Protein AF-A0AAW5L2G2-F1 (afdb_monomer)

pLDDT: mean 74.83, std 15.06, range [37.19, 94.25]

Structure (mmCIF, N/CA/C/O backbone):
data_AF-A0AAW5L2G2-F1
#
_entry.id   AF-A0AAW5L2G2-F1
#
loop_
_atom_site.group_PDB
_atom_site.id
_atom_site.type_symbol
_atom_site.label_atom_id
_atom_site.label_alt_id
_atom_site.label_comp_id
_atom_site.label_asym_id
_atom_site.label_entity_id
_atom_site.label_seq_id
_atom_site.pdbx_PDB_ins_code
_atom_site.Cartn_x
_atom_site.Cartn_y
_atom_site.Cartn_z
_atom_site.occupancy
_atom_site.B_iso_or_equiv
_atom_site.auth_seq_id
_atom_site.auth_comp_id
_atom_site.auth_asym_id
_atom_site.auth_atom_id
_atom_site.pdbx_PDB_model_num
ATOM 1 N N . LEU A 1 1 ? -15.203 20.608 30.061 1.00 44.69 1 LEU A N 1
ATOM 2 C CA . LEU A 1 1 ? -14.853 19.365 29.349 1.00 44.69 1 LEU A CA 1
ATOM 3 C C . LEU A 1 1 ? -14.709 18.331 30.436 1.00 44.69 1 LEU A C 1
ATOM 5 O O . LEU A 1 1 ? -13.730 18.39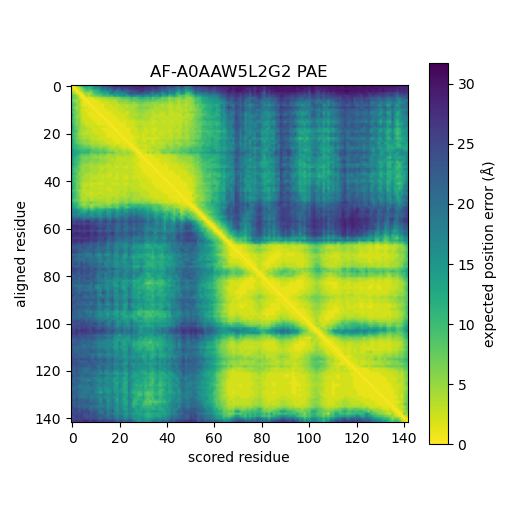4 31.170 1.00 44.69 1 LEU A O 1
ATOM 9 N N . ASP A 1 2 ? -15.761 17.539 30.635 1.00 46.84 2 ASP A N 1
ATOM 10 C CA . ASP A 1 2 ? -15.765 16.461 31.620 1.00 46.84 2 ASP A CA 1
ATOM 11 C C . ASP A 1 2 ? -14.544 15.571 31.388 1.00 46.84 2 ASP A C 1
ATOM 13 O O . ASP A 1 2 ? -14.207 15.256 30.243 1.00 46.84 2 ASP A O 1
ATOM 17 N N . MET A 1 3 ? -13.842 15.242 32.473 1.00 54.34 3 MET A N 1
ATOM 18 C CA . MET A 1 3 ? -12.769 14.257 32.450 1.00 54.34 3 MET A CA 1
ATOM 19 C C . MET A 1 3 ? -13.403 12.914 32.110 1.00 54.34 3 MET A C 1
ATOM 21 O O . MET A 1 3 ? -13.872 12.213 32.999 1.00 54.34 3 MET A O 1
ATOM 25 N N . VAL A 1 4 ? -13.446 12.564 30.828 1.00 63.12 4 VAL A N 1
ATOM 26 C CA . VAL A 1 4 ? -13.596 11.161 30.449 1.00 63.12 4 VAL A CA 1
ATOM 27 C C . VAL A 1 4 ? -12.414 10.440 31.090 1.00 63.12 4 VAL A C 1
ATOM 29 O O . VAL A 1 4 ? -11.259 10.807 30.840 1.00 63.12 4 VAL A O 1
ATOM 32 N N . GLU A 1 5 ? -12.688 9.493 31.985 1.00 76.12 5 GLU A N 1
ATOM 33 C CA . GLU A 1 5 ? -11.627 8.780 32.687 1.00 76.12 5 GLU A CA 1
ATOM 34 C C . GLU A 1 5 ? -10.810 7.979 31.666 1.00 76.12 5 GLU A C 1
ATOM 36 O O . GLU A 1 5 ? -11.353 7.410 30.718 1.00 76.12 5 GLU A O 1
ATOM 41 N N . ILE A 1 6 ? -9.483 7.943 31.826 1.00 76.81 6 ILE A N 1
ATOM 42 C CA . ILE A 1 6 ? -8.569 7.270 30.882 1.00 76.81 6 ILE A CA 1
ATOM 43 C C . ILE A 1 6 ? -8.997 5.811 30.632 1.00 76.81 6 ILE A C 1
ATOM 45 O O . ILE A 1 6 ? -8.845 5.300 29.523 1.00 76.81 6 ILE A O 1
ATOM 49 N N . GLU A 1 7 ? -9.588 5.172 31.641 1.00 79.12 7 GLU A N 1
ATOM 50 C CA . GLU A 1 7 ? -10.136 3.815 31.586 1.00 79.12 7 GLU A CA 1
ATOM 51 C C . GLU A 1 7 ? -11.328 3.693 30.619 1.00 79.12 7 GLU A C 1
ATOM 53 O O . GLU A 1 7 ? -11.395 2.746 29.830 1.00 79.12 7 GLU A O 1
ATOM 58 N N . GLU A 1 8 ? -12.232 4.677 30.600 1.00 83.56 8 GLU A N 1
ATOM 59 C CA . GLU A 1 8 ? -13.347 4.725 29.647 1.00 83.56 8 GLU A CA 1
ATOM 60 C C . GLU A 1 8 ? -12.838 4.912 28.213 1.00 83.56 8 GLU A C 1
ATOM 62 O O . GLU A 1 8 ? -13.290 4.223 27.294 1.00 83.56 8 GLU A O 1
ATOM 67 N N . ILE A 1 9 ? -11.843 5.786 28.020 1.00 82.56 9 ILE A N 1
ATOM 68 C CA . ILE A 1 9 ? -11.210 6.012 26.710 1.00 82.56 9 ILE A CA 1
ATOM 69 C C . ILE A 1 9 ? -10.550 4.725 26.207 1.00 82.56 9 ILE A C 1
ATOM 71 O O . ILE A 1 9 ? -10.697 4.370 25.036 1.00 82.56 9 ILE A O 1
ATOM 75 N N . GLN A 1 10 ? -9.861 3.995 27.085 1.00 81.12 10 GLN A N 1
ATOM 76 C CA . GLN A 1 10 ? -9.209 2.739 26.732 1.00 81.12 10 GLN A CA 1
ATOM 77 C C . GLN A 1 10 ? -10.225 1.656 26.338 1.00 81.12 10 GLN A C 1
ATOM 79 O O . GLN A 1 10 ? -10.048 1.002 25.310 1.00 81.12 10 GLN A O 1
ATOM 84 N N . SER A 1 11 ? -11.326 1.517 27.082 1.00 85.19 11 SER A N 1
ATOM 85 C CA . SER A 1 11 ? -12.385 0.555 26.746 1.00 85.19 11 SER A CA 1
ATOM 86 C C . SER A 1 11 ? -13.062 0.864 25.404 1.00 85.19 11 SER A C 1
ATOM 88 O O . SER A 1 11 ? -13.349 -0.041 24.614 1.00 85.19 11 SER A O 1
ATOM 90 N N . VAL A 1 12 ? -13.315 2.146 25.116 1.00 85.44 12 VAL A N 1
ATOM 91 C CA . VAL A 1 12 ? -13.868 2.579 23.823 1.00 85.44 12 VAL A CA 1
ATOM 92 C C . VAL A 1 12 ? -12.873 2.313 22.695 1.00 85.44 12 VAL A C 1
ATOM 94 O O . VAL A 1 12 ? -13.268 1.817 21.637 1.00 85.44 12 VAL A O 1
ATOM 97 N N . TYR A 1 13 ? -11.588 2.580 22.927 1.00 85.31 13 TYR A N 1
ATOM 98 C CA . TYR A 1 13 ? -10.538 2.307 21.957 1.00 85.31 13 TYR A CA 1
ATOM 99 C C . TYR A 1 13 ? -10.438 0.819 21.599 1.00 85.31 13 TYR A C 1
ATOM 101 O O . TYR A 1 13 ? -10.407 0.506 20.416 1.00 85.31 13 TYR A O 1
ATOM 109 N N . GLU A 1 14 ? -10.458 -0.105 22.562 1.00 84.06 14 GLU A N 1
ATOM 110 C CA . GLU A 1 14 ? -10.372 -1.552 22.283 1.00 84.06 14 GLU A CA 1
ATOM 111 C C . GLU A 1 14 ? -11.530 -2.044 21.388 1.00 84.06 14 GLU A C 1
ATOM 113 O O . GLU A 1 14 ? -11.344 -2.847 20.463 1.00 84.06 14 GLU A O 1
ATOM 118 N N . LYS A 1 15 ? -12.741 -1.510 21.607 1.00 85.25 15 LYS A N 1
ATOM 119 C CA . LYS A 1 15 ? -13.915 -1.785 20.759 1.00 85.25 15 LYS A CA 1
ATOM 120 C C . LYS A 1 15 ? -13.753 -1.198 19.357 1.00 85.25 15 LYS A C 1
ATOM 122 O O . LYS A 1 15 ? -14.100 -1.852 18.368 1.00 85.25 15 LYS A O 1
ATOM 127 N N . LEU A 1 16 ? -13.227 0.022 19.263 1.00 84.19 16 LEU A N 1
ATOM 128 C CA . LEU A 1 16 ? -12.968 0.688 17.990 1.00 84.19 16 LEU A CA 1
ATOM 129 C C . LEU A 1 16 ? -11.863 -0.028 17.199 1.00 84.19 16 LEU A C 1
ATOM 131 O O . LEU A 1 16 ? -12.061 -0.302 16.022 1.00 84.19 16 LEU A O 1
ATOM 135 N N . GLU A 1 17 ? -10.761 -0.418 17.842 1.00 80.62 17 GLU A N 1
ATOM 136 C CA . GLU A 1 17 ? -9.667 -1.209 17.261 1.00 80.62 17 GLU A CA 1
ATOM 137 C C . GLU A 1 17 ? -10.200 -2.520 16.676 1.00 80.62 17 GLU A C 1
ATOM 139 O O . GLU A 1 17 ? -9.957 -2.821 15.508 1.00 80.62 17 GLU A O 1
ATOM 144 N N . THR A 1 18 ? -11.030 -3.245 17.429 1.00 76.75 18 THR A N 1
ATOM 145 C CA . THR A 1 18 ? -11.676 -4.475 16.944 1.00 76.75 18 THR A CA 1
ATOM 146 C C . THR A 1 18 ? -12.557 -4.217 15.715 1.00 76.75 18 THR A C 1
ATOM 148 O O . THR A 1 18 ? -12.498 -4.959 14.732 1.00 76.75 18 THR A O 1
ATOM 151 N N . THR A 1 19 ? -13.346 -3.140 15.735 1.00 79.56 19 THR A N 1
ATOM 152 C CA . THR A 1 19 ? -14.240 -2.764 14.627 1.00 79.56 19 THR A CA 1
ATOM 153 C C . THR A 1 19 ? -13.455 -2.357 13.380 1.00 79.56 19 THR A C 1
ATOM 155 O O . THR A 1 19 ? -13.799 -2.754 12.269 1.00 79.56 19 THR A O 1
ATOM 158 N N . MET A 1 20 ? -12.366 -1.608 13.551 1.00 76.31 20 MET A N 1
ATOM 159 C CA . MET A 1 20 ? -11.490 -1.198 12.457 1.00 76.31 20 MET A CA 1
ATOM 160 C C . MET A 1 20 ? -10.752 -2.387 11.846 1.00 76.31 20 MET A C 1
ATOM 162 O O . MET A 1 20 ? -10.659 -2.472 10.626 1.00 76.31 20 MET A O 1
ATOM 166 N N . LEU A 1 21 ? -10.276 -3.334 12.659 1.00 71.12 21 LEU A N 1
ATOM 167 C CA . LEU A 1 21 ? -9.660 -4.570 12.166 1.00 71.12 21 LEU A CA 1
ATOM 168 C C . LEU A 1 21 ? -10.660 -5.431 11.382 1.00 71.12 21 LEU A C 1
ATOM 170 O O . LEU A 1 21 ? -10.302 -5.987 10.343 1.00 71.12 21 LEU A O 1
ATOM 174 N N . PHE A 1 22 ? -11.915 -5.502 11.838 1.00 74.44 22 PHE A N 1
ATOM 175 C CA . PHE A 1 22 ? -12.996 -6.157 11.100 1.00 74.44 22 PHE A CA 1
ATOM 176 C C . PHE A 1 22 ? -13.308 -5.446 9.776 1.00 74.44 22 PHE A C 1
ATOM 178 O O . PHE A 1 22 ? -13.441 -6.099 8.744 1.00 74.44 22 PHE A O 1
ATOM 185 N N . TYR A 1 23 ? -13.384 -4.114 9.769 1.00 76.25 23 TYR A N 1
ATOM 186 C CA . TYR A 1 23 ? -13.590 -3.353 8.537 1.00 76.25 23 TYR A CA 1
ATOM 187 C C . TYR A 1 23 ? -12.434 -3.571 7.554 1.00 76.25 23 TYR A C 1
ATOM 189 O O . TYR A 1 23 ? -12.664 -3.891 6.395 1.00 76.25 23 TYR A O 1
ATOM 197 N N . GLN A 1 24 ? -11.184 -3.510 8.020 1.00 64.12 24 GLN A N 1
ATOM 198 C CA . GLN A 1 24 ? -9.991 -3.734 7.197 1.00 64.12 24 GLN A CA 1
ATOM 199 C C . GLN A 1 24 ? -9.935 -5.126 6.553 1.00 64.12 24 GLN A C 1
ATOM 201 O O . GLN A 1 24 ? -9.350 -5.268 5.477 1.00 64.12 24 GLN A O 1
ATOM 206 N N . SER A 1 25 ? -10.494 -6.159 7.193 1.00 61.50 25 SER A N 1
ATOM 207 C CA . SER A 1 25 ? -10.509 -7.511 6.622 1.00 61.50 25 SER A CA 1
ATOM 208 C C . SER A 1 25 ? -11.529 -7.683 5.493 1.00 61.50 25 SER A C 1
ATOM 210 O O . SER A 1 25 ? -11.392 -8.624 4.714 1.00 61.50 25 SER A O 1
ATOM 212 N N . HIS A 1 26 ? -12.485 -6.758 5.363 1.00 69.00 26 HIS A N 1
ATOM 213 C CA . HIS A 1 26 ? -13.539 -6.782 4.341 1.00 69.00 26 HIS A CA 1
ATOM 214 C C . HIS A 1 26 ? -13.475 -5.594 3.369 1.00 69.00 26 HIS A C 1
ATOM 216 O O . HIS A 1 26 ? -14.082 -5.650 2.303 1.00 69.00 26 HIS A O 1
ATOM 222 N N . ALA A 1 27 ? -12.742 -4.535 3.712 1.00 64.69 27 ALA A N 1
ATOM 223 C CA . ALA A 1 27 ? -12.535 -3.379 2.858 1.00 64.69 27 ALA A CA 1
ATOM 224 C C . ALA A 1 27 ? -11.572 -3.705 1.710 1.00 64.69 27 ALA A C 1
ATOM 226 O O . ALA A 1 27 ? -10.527 -4.347 1.889 1.00 64.69 27 ALA A O 1
ATOM 227 N N . THR A 1 28 ? -11.912 -3.191 0.534 1.00 56.19 28 THR A N 1
ATOM 228 C CA . THR A 1 28 ? -11.116 -3.270 -0.692 1.00 56.19 28 THR A CA 1
ATOM 229 C C . THR A 1 28 ? -10.846 -1.870 -1.216 1.00 56.19 28 THR A C 1
ATOM 231 O O . THR A 1 28 ? -11.630 -0.953 -0.975 1.00 56.19 28 THR A O 1
ATOM 234 N N . GLY A 1 29 ? -9.765 -1.703 -1.969 1.00 56.94 29 GLY A N 1
ATOM 235 C CA . GLY A 1 29 ? -9.525 -0.452 -2.669 1.00 56.94 29 GLY A CA 1
ATOM 236 C C . GLY A 1 29 ? -9.228 0.742 -1.746 1.00 56.94 29 GLY A C 1
ATOM 237 O O . GLY A 1 29 ? -8.620 0.570 -0.684 1.00 56.94 29 GLY A O 1
ATOM 238 N N . PRO A 1 30 ? -9.672 1.956 -2.124 1.00 54.84 30 PRO A N 1
ATOM 239 C CA . PRO A 1 30 ? -9.471 3.192 -1.360 1.00 54.84 30 PRO A CA 1
ATOM 240 C C . PRO A 1 30 ? -9.832 3.092 0.124 1.00 54.84 30 PRO A C 1
ATOM 242 O O . PRO A 1 30 ? -9.097 3.563 0.993 1.00 54.84 30 PRO A O 1
ATOM 245 N N . ASP A 1 31 ? -10.932 2.408 0.426 1.00 61.72 31 ASP A N 1
ATOM 246 C CA . ASP A 1 31 ? -11.445 2.257 1.785 1.00 61.72 31 ASP A CA 1
ATOM 247 C C . ASP A 1 31 ? -10.511 1.431 2.675 1.00 61.72 31 ASP A C 1
ATOM 249 O O . ASP A 1 31 ? -10.415 1.655 3.886 1.00 61.72 31 ASP A O 1
ATOM 253 N N . ARG A 1 32 ? -9.773 0.486 2.082 1.00 66.56 32 ARG A N 1
ATOM 254 C CA . ARG A 1 32 ? -8.766 -0.313 2.786 1.00 66.56 32 ARG A CA 1
ATOM 255 C C . ARG A 1 32 ? -7.559 0.538 3.176 1.00 66.56 32 ARG A C 1
ATOM 257 O O . ARG A 1 32 ? -7.050 0.375 4.281 1.00 66.56 32 ARG A O 1
ATOM 264 N N . LEU A 1 33 ? -7.126 1.445 2.301 1.00 62.56 33 LEU A N 1
ATOM 265 C CA . LEU A 1 33 ? -6.028 2.377 2.576 1.00 62.56 33 LEU A CA 1
ATOM 266 C C . LEU A 1 33 ? -6.411 3.389 3.650 1.00 62.56 33 LEU A C 1
ATOM 268 O O . LEU A 1 33 ? -5.731 3.496 4.669 1.00 62.56 33 LEU A O 1
ATOM 272 N N . LEU A 1 34 ? -7.543 4.066 3.463 1.00 67.94 34 LEU A N 1
ATOM 273 C CA . LEU A 1 34 ? -8.027 5.075 4.402 1.00 67.94 34 LEU A CA 1
ATOM 274 C C . LEU A 1 34 ? -8.266 4.472 5.789 1.00 67.94 34 LEU A C 1
ATOM 276 O O . LEU A 1 34 ? -7.868 5.051 6.798 1.00 67.94 34 LEU A O 1
ATOM 280 N N . SER A 1 35 ? -8.849 3.272 5.866 1.00 71.88 35 SER A N 1
ATOM 281 C CA . SER A 1 35 ? -9.043 2.594 7.153 1.00 71.88 35 SER A CA 1
ATOM 282 C C . SER A 1 35 ? -7.745 2.123 7.806 1.00 71.88 35 SER A C 1
ATOM 284 O O . SER A 1 35 ? -7.696 2.007 9.032 1.00 71.88 35 SER A O 1
ATOM 286 N N . GLN A 1 36 ? -6.688 1.851 7.038 1.00 67.69 36 GLN A N 1
ATOM 287 C CA . GLN A 1 36 ? -5.360 1.565 7.585 1.00 67.69 36 GLN A CA 1
ATOM 288 C C . GLN A 1 36 ? -4.691 2.821 8.127 1.00 67.69 36 GLN A C 1
ATOM 290 O O . GLN A 1 36 ? -4.180 2.801 9.244 1.00 67.69 36 GLN A O 1
ATOM 295 N N . GLU A 1 37 ? -4.742 3.919 7.383 1.00 68.62 37 GLU A N 1
ATOM 296 C CA . GLU A 1 37 ? -4.160 5.185 7.815 1.00 68.62 37 GLU A CA 1
ATOM 297 C C . GLU A 1 37 ? -4.860 5.723 9.071 1.00 68.62 37 GLU A C 1
ATOM 299 O O . GLU A 1 37 ? -4.208 6.087 10.052 1.00 68.62 37 GLU A O 1
ATOM 304 N N . LEU A 1 38 ? -6.196 5.680 9.092 1.00 73.25 38 LEU A N 1
ATOM 305 C CA . LEU A 1 38 ? -6.986 6.029 10.272 1.00 73.25 38 LEU A CA 1
ATOM 306 C C . LEU A 1 38 ? -6.622 5.156 11.473 1.00 73.25 38 LEU A C 1
ATOM 308 O O . LEU A 1 38 ? -6.552 5.658 12.593 1.00 73.25 38 LEU A O 1
ATOM 312 N N . TYR A 1 39 ? -6.371 3.864 11.248 1.00 77.44 39 TYR A N 1
ATOM 313 C CA . TYR A 1 39 ? -6.004 2.944 12.316 1.00 77.44 39 TYR A CA 1
ATOM 314 C C . TYR A 1 39 ? -4.658 3.322 12.927 1.00 77.44 39 TYR A C 1
ATOM 316 O O . TYR A 1 39 ? -4.572 3.491 14.139 1.00 77.44 39 TYR A O 1
ATOM 324 N N . ILE A 1 40 ? -3.635 3.539 12.098 1.00 72.38 40 ILE A N 1
ATOM 325 C CA . ILE A 1 40 ? -2.299 3.949 12.550 1.00 72.38 40 ILE A CA 1
ATOM 326 C C . ILE A 1 40 ? -2.383 5.254 13.355 1.00 72.38 40 ILE A C 1
ATOM 328 O O . ILE A 1 40 ? -1.910 5.313 14.492 1.00 72.38 40 ILE A O 1
ATOM 332 N N . ARG A 1 41 ? -3.073 6.273 12.825 1.00 71.25 41 ARG A N 1
ATOM 333 C CA . ARG A 1 41 ? -3.264 7.565 13.508 1.00 71.25 41 ARG A CA 1
ATOM 334 C C . ARG A 1 41 ? -3.989 7.422 14.849 1.00 71.25 41 ARG A C 1
ATOM 336 O O . ARG A 1 41 ? -3.643 8.106 15.817 1.00 71.25 41 ARG A O 1
ATOM 343 N N . LEU A 1 42 ? -4.980 6.533 14.930 1.00 80.00 42 LEU A N 1
ATOM 344 C CA . LEU A 1 42 ? -5.688 6.231 16.173 1.00 80.00 42 LEU A CA 1
ATOM 345 C C . LEU A 1 42 ? -4.753 5.571 17.201 1.00 80.00 42 LEU A C 1
ATOM 347 O O . LEU A 1 42 ? -4.721 6.003 18.355 1.00 80.00 42 LEU A O 1
ATOM 351 N N . GLN A 1 43 ? -3.954 4.581 16.787 1.00 78.38 43 GLN A N 1
ATOM 352 C CA . GLN A 1 43 ? -2.980 3.914 17.661 1.00 78.38 43 GLN A CA 1
ATOM 353 C C . GLN A 1 43 ? -1.939 4.901 18.211 1.00 78.38 43 GLN A C 1
ATOM 355 O O . GLN A 1 43 ? -1.623 4.883 19.405 1.00 78.38 43 GLN A O 1
ATOM 360 N N . GLU A 1 44 ? -1.428 5.797 17.364 1.00 76.56 44 GLU A N 1
ATOM 361 C CA . GLU A 1 44 ? -0.498 6.845 17.789 1.00 76.56 44 GLU A CA 1
ATOM 362 C C . GLU A 1 44 ? -1.128 7.813 18.786 1.00 76.56 44 GLU A C 1
ATOM 364 O O . GLU A 1 44 ? -0.509 8.157 19.794 1.00 76.56 44 GLU A O 1
ATOM 369 N N . THR A 1 45 ? -2.364 8.239 18.524 1.00 80.31 45 THR A N 1
ATOM 370 C CA . THR A 1 45 ? -3.093 9.170 19.390 1.00 80.31 45 THR A CA 1
ATOM 371 C C . THR A 1 45 ? -3.290 8.562 20.777 1.00 80.31 45 THR A C 1
ATOM 373 O O . THR A 1 45 ? -2.970 9.202 21.779 1.00 80.31 45 THR A O 1
ATOM 376 N N . MET A 1 46 ? -3.701 7.293 20.853 1.00 81.94 46 MET A N 1
ATOM 377 C CA . MET A 1 46 ? -3.843 6.581 22.125 1.00 81.94 46 MET A CA 1
ATOM 378 C C . MET A 1 46 ? -2.524 6.425 22.875 1.00 81.94 46 MET A C 1
ATOM 380 O O . MET A 1 46 ? -2.481 6.581 24.096 1.00 81.94 46 MET A O 1
ATOM 384 N N . ARG A 1 47 ? -1.422 6.150 22.170 1.00 78.19 47 ARG A N 1
ATOM 385 C CA . ARG A 1 47 ? -0.092 6.099 22.792 1.00 78.19 47 ARG A CA 1
ATOM 386 C C . ARG A 1 47 ? 0.298 7.436 23.410 1.00 78.19 47 ARG A C 1
ATOM 388 O O . ARG A 1 47 ? 0.714 7.449 24.567 1.00 78.19 47 ARG A O 1
ATOM 395 N N . ARG A 1 48 ? 0.115 8.538 22.674 1.00 80.75 48 ARG A N 1
ATOM 396 C CA . ARG A 1 48 ? 0.403 9.896 23.164 1.00 80.75 48 ARG A CA 1
ATOM 397 C C . ARG A 1 48 ? -0.443 10.227 24.393 1.00 80.75 48 ARG A C 1
ATOM 399 O O . ARG A 1 48 ? 0.097 10.724 25.375 1.00 80.75 48 ARG A O 1
ATOM 406 N N . MET A 1 49 ? -1.734 9.888 24.376 1.00 80.44 49 MET A N 1
ATOM 407 C CA . MET A 1 49 ? -2.629 10.078 25.525 1.00 80.44 49 MET A CA 1
ATOM 408 C C . MET A 1 49 ? -2.200 9.270 26.756 1.00 80.44 49 MET A C 1
ATOM 410 O O . MET A 1 49 ? -2.322 9.752 27.876 1.00 80.44 49 MET A O 1
ATOM 414 N N . MET A 1 50 ? -1.648 8.071 26.557 1.00 80.69 50 MET A N 1
ATOM 415 C CA . MET A 1 50 ? -1.097 7.239 27.631 1.00 80.69 50 MET A CA 1
ATOM 416 C C . MET A 1 50 ? 0.331 7.631 28.060 1.00 80.69 50 MET A C 1
ATOM 418 O O . MET A 1 50 ? 0.939 6.910 28.849 1.00 80.69 50 MET A O 1
ATOM 422 N N . GLY A 1 51 ? 0.908 8.713 27.520 1.00 77.81 51 GLY A N 1
ATOM 423 C CA . GLY A 1 51 ? 2.290 9.118 27.808 1.00 77.81 51 GLY A CA 1
ATOM 424 C C . GLY A 1 51 ? 3.348 8.115 27.333 1.00 77.81 51 GLY A C 1
ATOM 425 O O . GLY A 1 51 ? 4.468 8.112 27.839 1.00 77.81 51 GLY A O 1
ATOM 426 N N . LYS A 1 52 ? 3.000 7.233 26.388 1.00 77.00 52 LYS A N 1
ATOM 427 C CA . LYS A 1 52 ? 3.916 6.243 25.812 1.00 77.00 52 LYS A CA 1
ATOM 428 C C . LYS A 1 52 ? 4.681 6.874 24.653 1.00 77.00 52 LYS A C 1
ATOM 430 O O . LYS A 1 52 ? 4.109 7.634 23.871 1.00 77.00 52 LYS A O 1
ATOM 435 N N . GLU A 1 53 ? 5.957 6.521 24.514 1.00 65.19 53 GLU A N 1
ATOM 436 C CA . GLU A 1 53 ? 6.759 6.963 23.373 1.00 65.19 53 GLU A CA 1
ATOM 437 C C . GLU A 1 53 ? 6.115 6.533 22.046 1.00 65.19 53 GLU A C 1
ATOM 439 O O . GLU A 1 53 ? 5.483 5.464 21.940 1.00 65.19 53 GLU A O 1
ATOM 444 N N . ALA A 1 54 ? 6.282 7.389 21.030 1.00 56.09 54 ALA A N 1
ATOM 445 C CA . ALA A 1 54 ? 5.938 7.053 19.658 1.00 56.09 54 ALA A CA 1
ATOM 446 C C . ALA A 1 54 ? 6.586 5.710 19.335 1.00 56.09 54 ALA A C 1
ATOM 448 O O . ALA A 1 54 ? 7.764 5.483 19.626 1.00 56.09 54 ALA A O 1
ATOM 449 N N . GLN A 1 55 ? 5.795 4.786 18.795 1.00 55.19 55 GLN A N 1
ATOM 450 C CA . GLN A 1 55 ? 6.393 3.569 18.288 1.00 55.19 55 GLN A CA 1
ATOM 451 C C . GLN A 1 55 ? 7.377 4.027 17.207 1.00 55.19 55 GLN A C 1
ATOM 453 O O . GLN A 1 55 ? 6.989 4.799 16.328 1.00 55.19 55 GLN A O 1
ATOM 458 N N . LYS A 1 56 ? 8.645 3.587 17.265 1.00 46.16 56 LYS A N 1
ATOM 459 C CA . LYS A 1 56 ? 9.456 3.573 16.037 1.00 46.16 56 LYS A CA 1
ATOM 460 C C . LYS A 1 56 ? 8.583 2.923 14.958 1.00 46.16 56 LYS A C 1
ATOM 462 O O . LYS A 1 56 ? 7.765 2.088 15.354 1.00 46.16 56 LYS A O 1
ATOM 467 N N . PRO A 1 57 ? 8.694 3.303 13.673 1.00 44.53 57 PRO A N 1
ATOM 468 C CA . PRO A 1 57 ? 7.983 2.629 12.590 1.00 44.53 57 PRO A CA 1
ATOM 469 C C . PRO A 1 57 ? 8.386 1.148 12.608 1.00 44.53 57 PRO A C 1
ATOM 471 O O . PRO A 1 57 ? 9.347 0.722 11.982 1.00 44.53 57 PRO A O 1
ATOM 474 N N . ASP A 1 58 ? 7.722 0.391 13.472 1.00 37.19 58 ASP A N 1
ATOM 475 C CA . ASP A 1 58 ? 8.014 -0.982 13.797 1.00 37.19 58 ASP A CA 1
ATOM 476 C C . ASP A 1 58 ? 7.387 -1.770 12.668 1.00 37.19 58 ASP A C 1
ATOM 478 O O . ASP A 1 58 ? 6.257 -1.507 12.243 1.00 37.19 58 ASP A O 1
ATOM 482 N N . GLU A 1 59 ? 8.135 -2.772 12.248 1.00 40.03 59 GLU A N 1
ATOM 483 C CA . GLU A 1 59 ? 7.927 -3.798 11.229 1.00 40.03 59 GLU A CA 1
ATOM 484 C C . GLU A 1 59 ? 6.512 -4.426 11.142 1.00 40.03 59 GLU A C 1
ATOM 486 O O . GLU A 1 59 ? 6.268 -5.290 10.308 1.00 40.03 59 GLU A O 1
ATOM 491 N N . ARG A 1 60 ? 5.522 -4.008 11.938 1.00 37.56 60 ARG A N 1
ATOM 492 C CA . ARG A 1 60 ? 4.107 -4.395 11.807 1.00 37.56 60 ARG A CA 1
ATOM 493 C C . ARG A 1 60 ? 3.391 -3.769 10.610 1.00 37.56 60 ARG A C 1
ATOM 495 O O . ARG A 1 60 ? 2.394 -4.339 10.167 1.00 37.56 60 ARG A O 1
ATOM 502 N N . VAL A 1 61 ? 3.906 -2.668 10.055 1.00 41.22 61 VAL A N 1
ATOM 503 C CA . VAL A 1 61 ? 3.510 -2.195 8.710 1.00 41.22 61 VAL A CA 1
ATOM 504 C C . VAL A 1 61 ? 4.245 -2.985 7.614 1.00 41.22 61 VAL A C 1
ATOM 506 O O . VAL A 1 61 ? 3.995 -2.802 6.434 1.00 41.22 61 VAL A O 1
ATOM 509 N N . SER A 1 62 ? 5.031 -4.008 7.968 1.00 39.53 62 SER A N 1
ATOM 510 C CA . SER A 1 62 ? 5.313 -5.130 7.067 1.00 39.53 62 SER A CA 1
ATOM 511 C C . SER A 1 62 ? 4.094 -6.072 7.020 1.00 39.53 62 SER A C 1
ATOM 513 O O . SER A 1 62 ? 4.178 -7.287 7.213 1.00 39.53 62 SER A O 1
ATOM 515 N N . ARG A 1 63 ? 2.886 -5.525 6.803 1.00 44.81 63 ARG A N 1
ATOM 516 C CA . ARG A 1 63 ? 1.744 -6.359 6.418 1.00 44.81 63 ARG A CA 1
ATOM 517 C C . ARG A 1 63 ? 2.050 -6.835 5.015 1.00 44.81 63 ARG A C 1
ATOM 519 O O . ARG A 1 63 ? 1.995 -6.045 4.083 1.00 44.81 63 ARG A O 1
ATOM 526 N N . LYS A 1 64 ? 2.389 -8.123 4.912 1.00 44.91 64 LYS A N 1
ATOM 527 C CA . LYS A 1 64 ? 2.505 -8.906 3.681 1.00 44.91 64 LYS A CA 1
ATOM 528 C C . LYS A 1 64 ? 1.543 -8.379 2.608 1.00 44.91 64 LYS A C 1
ATOM 530 O O . LYS A 1 64 ? 0.413 -8.848 2.503 1.00 44.91 64 LYS A O 1
ATOM 535 N N . LEU A 1 65 ? 2.031 -7.485 1.754 1.00 53.62 65 LEU A N 1
ATOM 536 C CA . LEU A 1 65 ? 1.746 -7.574 0.335 1.00 53.62 65 LEU A CA 1
ATOM 537 C C . LEU A 1 65 ? 2.339 -8.927 -0.075 1.00 53.62 65 LEU A C 1
ATOM 539 O O . LEU A 1 65 ? 3.501 -9.023 -0.459 1.00 53.62 65 LEU A O 1
ATOM 543 N N . SER A 1 66 ? 1.606 -10.017 0.169 1.00 51.47 66 SER A N 1
ATOM 544 C CA . SER A 1 66 ? 2.086 -11.397 -0.023 1.00 51.47 66 SER A CA 1
ATOM 545 C C . SER A 1 66 ? 2.473 -11.701 -1.473 1.00 51.47 66 SER A C 1
ATOM 547 O O . SER A 1 66 ? 3.019 -12.759 -1.766 1.00 51.47 66 SER A O 1
ATOM 549 N N . SER A 1 67 ? 2.152 -10.771 -2.357 1.00 66.69 67 SER A N 1
ATOM 550 C CA . SER A 1 67 ? 2.358 -10.729 -3.793 1.00 66.69 67 SER A CA 1
ATOM 551 C C . SER A 1 67 ? 3.566 -9.893 -4.222 1.00 66.69 67 SER A C 1
ATOM 553 O O . SER A 1 67 ? 3.889 -9.916 -5.409 1.00 66.69 67 SER A O 1
ATOM 555 N N . LEU A 1 68 ? 4.242 -9.166 -3.313 1.00 79.50 68 LEU A N 1
ATOM 556 C CA . LEU A 1 68 ? 5.430 -8.401 -3.697 1.00 79.50 68 LEU A CA 1
ATOM 557 C C . LEU A 1 68 ? 6.468 -9.322 -4.348 1.00 79.50 68 LEU A C 1
ATOM 559 O O . LEU A 1 68 ? 6.613 -10.484 -3.941 1.00 79.50 68 LEU A O 1
ATOM 563 N N . PRO A 1 69 ? 7.223 -8.817 -5.341 1.00 84.94 69 PRO A N 1
ATOM 564 C CA . PRO A 1 69 ? 8.301 -9.581 -5.939 1.00 84.94 69 PRO A CA 1
ATOM 565 C C . PRO A 1 69 ? 9.253 -10.125 -4.870 1.00 84.94 69 PRO A C 1
ATOM 567 O O . PRO A 1 69 ? 9.569 -9.458 -3.884 1.00 84.94 69 PRO A O 1
ATOM 570 N N . LYS A 1 70 ? 9.720 -11.359 -5.073 1.00 85.62 70 LYS A N 1
ATOM 571 C CA . LYS A 1 70 ? 10.636 -12.021 -4.141 1.00 85.62 70 LYS A CA 1
ATOM 572 C C . LYS A 1 70 ? 11.847 -11.128 -3.855 1.00 85.62 70 LYS A C 1
ATOM 574 O O . LYS A 1 70 ? 12.433 -10.585 -4.785 1.00 85.62 70 LYS A O 1
ATOM 579 N N . GLY A 1 71 ? 12.221 -11.034 -2.580 1.00 84.94 71 GLY A N 1
ATOM 580 C CA . GLY A 1 71 ? 13.366 -10.242 -2.131 1.00 84.94 71 GLY A CA 1
ATOM 581 C C . GLY A 1 71 ? 13.054 -8.763 -1.902 1.00 84.94 71 GLY A C 1
ATOM 582 O O . GLY A 1 71 ? 13.947 -8.047 -1.458 1.00 84.94 71 GLY A O 1
ATOM 583 N N . VAL A 1 72 ? 11.821 -8.308 -2.171 1.00 88.31 72 VAL A N 1
ATOM 584 C CA . VAL A 1 72 ? 11.377 -6.932 -1.913 1.00 88.31 72 VAL A CA 1
ATOM 585 C C . VAL A 1 72 ? 10.762 -6.803 -0.520 1.00 88.31 72 VAL A C 1
ATOM 587 O O . VAL A 1 72 ? 9.892 -7.583 -0.132 1.00 88.31 72 VAL A O 1
ATOM 590 N N . THR A 1 73 ? 11.183 -5.776 0.206 1.00 84.00 73 THR A N 1
ATOM 591 C CA . THR A 1 73 ? 10.589 -5.301 1.454 1.00 84.00 73 THR A CA 1
ATOM 592 C C . THR A 1 73 ? 9.991 -3.912 1.252 1.00 84.00 73 THR A C 1
ATOM 594 O O . THR A 1 73 ? 10.365 -3.182 0.331 1.00 84.00 73 THR A O 1
ATOM 597 N N . VAL A 1 74 ? 9.033 -3.563 2.110 1.00 83.12 74 VAL A N 1
ATOM 598 C CA . VAL A 1 74 ? 8.377 -2.256 2.114 1.00 83.12 74 VAL A CA 1
ATOM 599 C C . VAL A 1 74 ? 8.390 -1.669 3.519 1.00 83.12 74 VAL A C 1
ATOM 601 O O . VAL A 1 74 ? 8.148 -2.381 4.498 1.00 83.12 74 VAL A O 1
ATOM 604 N N . HIS A 1 75 ? 8.647 -0.371 3.602 1.00 75.44 75 HIS A N 1
ATOM 605 C CA . HIS A 1 75 ? 8.453 0.444 4.798 1.00 75.44 75 HIS A CA 1
ATOM 606 C C . HIS A 1 75 ? 7.792 1.769 4.417 1.00 75.44 75 HIS A C 1
ATOM 608 O O . HIS A 1 75 ? 7.661 2.087 3.235 1.00 75.44 75 HIS A O 1
ATOM 614 N N . THR A 1 76 ? 7.338 2.526 5.411 1.00 77.00 76 THR A N 1
ATOM 615 C CA . THR A 1 76 ? 6.693 3.824 5.195 1.00 77.00 76 THR A CA 1
ATOM 616 C C . THR A 1 76 ? 7.607 4.969 5.609 1.00 77.00 76 THR A C 1
ATOM 618 O O . THR A 1 76 ? 8.283 4.882 6.634 1.00 77.00 76 THR A O 1
ATOM 621 N N . GLU A 1 77 ? 7.600 6.046 4.831 1.00 77.94 77 GLU A N 1
ATOM 622 C CA . GLU A 1 77 ? 8.261 7.314 5.147 1.00 77.94 77 GLU A CA 1
ATOM 623 C C . GLU A 1 77 ? 7.244 8.454 5.057 1.00 77.94 77 GLU A C 1
ATOM 625 O O . GLU A 1 77 ? 6.513 8.564 4.071 1.00 77.94 77 GLU A O 1
ATOM 630 N N . ASP A 1 78 ? 7.202 9.309 6.078 1.00 70.19 78 ASP A N 1
ATOM 631 C CA . ASP A 1 78 ? 6.294 10.456 6.117 1.00 70.19 78 ASP A CA 1
ATOM 632 C C . ASP A 1 78 ? 6.967 11.710 5.540 1.00 70.19 78 ASP A C 1
ATOM 634 O O . ASP A 1 78 ? 8.077 12.081 5.929 1.00 70.19 78 ASP A O 1
ATOM 638 N N . GLY A 1 79 ? 6.275 12.383 4.620 1.00 69.31 79 GLY A N 1
ATOM 639 C CA . GLY A 1 79 ? 6.666 13.667 4.036 1.00 69.31 79 GLY A CA 1
ATOM 640 C C . GLY A 1 79 ? 5.438 14.530 3.736 1.00 69.31 79 GLY A C 1
ATOM 641 O O . GLY A 1 79 ? 4.514 14.597 4.541 1.00 69.31 79 GLY A O 1
ATOM 642 N N . GLU A 1 80 ? 5.391 15.169 2.561 1.00 72.31 80 GLU A N 1
ATOM 643 C CA . GLU A 1 80 ? 4.146 15.798 2.063 1.00 72.31 80 GLU A CA 1
ATOM 644 C C . GLU A 1 80 ? 3.012 14.773 1.882 1.00 72.31 80 GLU A C 1
ATOM 646 O O . GLU A 1 80 ? 1.828 15.095 2.002 1.00 72.31 80 GLU A O 1
ATOM 651 N N . HIS A 1 81 ? 3.393 13.523 1.625 1.00 72.50 81 HIS A N 1
ATOM 652 C CA . HIS A 1 81 ? 2.535 12.352 1.525 1.00 72.50 81 HIS A CA 1
ATOM 653 C C . HIS A 1 81 ? 3.149 11.216 2.353 1.00 72.50 81 HIS A C 1
ATOM 655 O O . HIS A 1 81 ? 4.338 11.257 2.681 1.00 72.50 81 HIS A O 1
ATOM 661 N N . THR A 1 82 ? 2.359 10.192 2.673 1.00 75.81 82 THR A N 1
ATOM 662 C CA . THR A 1 82 ? 2.908 8.922 3.160 1.00 75.81 82 THR A CA 1
ATOM 663 C C . THR A 1 82 ? 3.434 8.140 1.962 1.00 75.81 82 THR A C 1
ATOM 665 O O . THR A 1 82 ? 2.675 7.776 1.061 1.00 75.81 82 THR A O 1
ATOM 668 N N . TYR A 1 83 ? 4.740 7.892 1.953 1.00 82.31 83 TYR A N 1
ATOM 669 C CA . TYR A 1 83 ? 5.420 7.135 0.912 1.00 82.31 83 TYR A CA 1
ATOM 670 C C . TYR A 1 83 ? 5.612 5.687 1.349 1.00 82.31 83 TYR A C 1
ATOM 672 O O . TYR A 1 83 ? 6.071 5.418 2.455 1.00 82.31 83 TYR A O 1
ATOM 680 N N . TYR A 1 84 ? 5.330 4.755 0.448 1.00 85.31 84 TYR A N 1
ATOM 681 C CA . TYR A 1 84 ? 5.716 3.355 0.548 1.00 85.31 84 TYR A CA 1
ATOM 682 C C . TYR A 1 84 ? 7.048 3.184 -0.169 1.00 85.31 84 TYR A C 1
ATOM 684 O O . TYR A 1 84 ? 7.121 3.327 -1.388 1.00 85.31 84 TYR A O 1
ATOM 692 N N . VAL A 1 85 ? 8.111 2.909 0.573 1.00 88.94 85 VAL A N 1
ATOM 693 C CA . VAL A 1 85 ? 9.469 2.796 0.039 1.00 88.94 85 VAL A CA 1
ATOM 694 C C . VAL A 1 85 ? 9.831 1.330 -0.114 1.00 88.94 85 VAL A C 1
ATOM 696 O O . VAL A 1 85 ? 9.652 0.538 0.809 1.00 88.94 85 VAL A O 1
ATOM 699 N N . PHE A 1 86 ? 10.346 0.972 -1.289 1.00 89.88 86 PHE A N 1
ATOM 700 C CA . PHE A 1 86 ? 10.627 -0.406 -1.665 1.00 89.88 86 PHE A CA 1
ATOM 701 C C . PHE A 1 86 ? 12.126 -0.648 -1.780 1.00 89.88 86 PHE A C 1
ATOM 703 O O . PHE A 1 86 ? 12.842 0.030 -2.526 1.00 89.88 86 PHE A O 1
ATOM 710 N N . GLN A 1 87 ? 12.596 -1.664 -1.066 1.00 90.38 87 GLN A N 1
ATOM 711 C CA . GLN A 1 87 ? 13.985 -2.104 -1.086 1.00 90.38 87 GLN A CA 1
ATOM 712 C C . GLN A 1 87 ? 14.053 -3.570 -1.481 1.00 90.38 87 GLN A C 1
ATOM 714 O O . GLN A 1 87 ? 13.201 -4.362 -1.101 1.00 90.38 87 GLN A O 1
ATOM 719 N N . HIS A 1 88 ? 15.073 -3.941 -2.241 1.00 92.38 88 HIS A N 1
ATOM 720 C CA . HIS A 1 88 ? 15.347 -5.322 -2.594 1.00 92.38 88 HIS A CA 1
ATOM 721 C C . HIS A 1 88 ? 16.672 -5.762 -1.972 1.00 92.38 88 HIS A C 1
ATOM 723 O O . HIS A 1 88 ? 17.670 -5.053 -2.080 1.00 92.38 88 HIS A O 1
ATOM 729 N N . GLU A 1 89 ? 16.714 -6.971 -1.411 1.00 88.50 89 GLU A N 1
ATOM 730 C CA . GLU A 1 89 ? 17.882 -7.533 -0.706 1.00 88.50 89 GLU A CA 1
ATOM 731 C C . GLU A 1 89 ? 19.215 -7.389 -1.471 1.00 88.50 89 GLU A C 1
ATOM 733 O O . GLU A 1 89 ? 20.231 -7.027 -0.887 1.00 88.50 89 GLU A O 1
ATOM 738 N N . ILE A 1 90 ? 19.205 -7.635 -2.787 1.00 92.00 90 ILE A N 1
ATOM 739 C CA . ILE A 1 90 ? 20.377 -7.506 -3.673 1.00 92.00 90 ILE A CA 1
ATOM 740 C C . ILE A 1 90 ? 20.468 -6.141 -4.381 1.00 92.00 90 ILE A C 1
ATOM 742 O O . ILE A 1 90 ? 21.550 -5.569 -4.468 1.00 92.00 90 ILE A O 1
ATOM 746 N N . LEU A 1 91 ? 19.367 -5.624 -4.943 1.00 90.25 91 LEU A N 1
ATOM 747 C CA . LEU A 1 91 ? 19.394 -4.412 -5.779 1.00 90.25 91 LEU A CA 1
ATOM 748 C C . LEU A 1 91 ? 19.402 -3.108 -4.960 1.00 90.25 91 LEU A C 1
ATOM 750 O O . LEU A 1 91 ? 19.590 -2.030 -5.529 1.00 90.25 91 LEU A O 1
ATOM 754 N N . GLY A 1 92 ? 19.198 -3.197 -3.644 1.00 90.88 92 GLY A N 1
ATOM 755 C CA . GLY A 1 92 ? 19.051 -2.052 -2.756 1.00 90.88 92 GLY A CA 1
ATOM 756 C C . GLY A 1 92 ? 17.731 -1.321 -2.991 1.00 90.88 92 GLY A C 1
ATOM 757 O O . GLY A 1 92 ? 16.715 -1.933 -3.315 1.00 90.88 92 GLY A O 1
ATOM 758 N N . HIS A 1 93 ? 17.742 -0.000 -2.827 1.00 93.06 93 HIS A N 1
ATOM 759 C CA . HIS A 1 93 ? 16.576 0.847 -3.076 1.00 93.06 93 HIS A CA 1
ATOM 760 C C . HIS A 1 93 ? 16.051 0.679 -4.514 1.00 93.06 93 HIS A C 1
ATOM 762 O O . HIS A 1 93 ? 16.826 0.753 -5.469 1.00 93.06 93 HIS A O 1
ATOM 768 N N . ILE A 1 94 ? 14.748 0.431 -4.664 1.00 94.00 94 ILE A N 1
ATOM 769 C CA . ILE A 1 94 ? 14.079 0.270 -5.964 1.00 94.00 94 ILE A CA 1
ATOM 770 C C . ILE A 1 94 ? 13.349 1.552 -6.361 1.00 94.00 94 ILE A C 1
ATOM 772 O O . ILE A 1 94 ? 13.438 1.984 -7.507 1.00 94.00 94 ILE A O 1
ATOM 776 N N . GLY A 1 95 ? 12.631 2.149 -5.414 1.00 93.06 95 GLY A N 1
ATOM 777 C CA . GLY A 1 95 ? 11.776 3.306 -5.633 1.00 93.06 95 GLY A CA 1
ATOM 778 C C . GLY A 1 95 ? 10.789 3.477 -4.487 1.00 93.06 95 GLY A C 1
ATOM 779 O O . GLY A 1 95 ? 10.786 2.703 -3.525 1.00 93.06 95 GLY A O 1
ATOM 780 N N . ARG A 1 96 ? 9.923 4.476 -4.612 1.00 91.94 96 ARG A N 1
ATOM 781 C CA . ARG A 1 96 ? 8.847 4.744 -3.662 1.00 91.94 96 ARG A CA 1
ATOM 782 C C . ARG A 1 96 ? 7.544 5.030 -4.388 1.00 91.94 96 ARG A C 1
ATOM 784 O O . ARG A 1 96 ? 7.561 5.522 -5.512 1.00 91.94 96 ARG A O 1
ATOM 791 N N . LEU A 1 97 ? 6.434 4.716 -3.739 1.00 90.44 97 LEU A N 1
ATOM 792 C CA . LEU A 1 97 ? 5.089 4.986 -4.228 1.00 90.44 97 LEU A CA 1
ATOM 793 C C . LEU A 1 97 ? 4.349 5.866 -3.232 1.00 90.44 97 LEU A C 1
ATOM 795 O O . LEU A 1 97 ? 4.540 5.724 -2.026 1.00 90.44 97 LEU A O 1
ATOM 799 N N . PHE A 1 98 ? 3.446 6.702 -3.713 1.00 85.19 98 PHE A N 1
ATOM 800 C CA . PHE A 1 98 ? 2.407 7.290 -2.876 1.00 85.19 98 PHE A CA 1
ATOM 801 C C . PHE A 1 98 ? 1.075 7.253 -3.613 1.00 85.19 98 PHE A C 1
ATOM 803 O O . PHE A 1 98 ? 1.015 7.076 -4.831 1.00 85.19 98 PHE A O 1
ATOM 810 N N . VAL A 1 99 ? -0.007 7.375 -2.855 1.00 80.69 99 VAL A N 1
ATOM 811 C CA . VAL A 1 99 ? -1.358 7.353 -3.405 1.00 80.69 99 VAL A CA 1
ATOM 812 C C . VAL A 1 99 ? -1.904 8.769 -3.387 1.00 80.69 99 VAL A C 1
ATOM 814 O O . VAL A 1 99 ? -2.037 9.375 -2.324 1.00 80.69 99 VAL A O 1
ATOM 817 N N . ARG A 1 100 ? -2.228 9.293 -4.567 1.00 75.38 100 ARG A N 1
ATOM 818 C CA . ARG A 1 100 ? -2.904 10.578 -4.723 1.00 75.38 100 ARG A CA 1
ATOM 819 C C . ARG A 1 100 ? -4.388 10.345 -4.967 1.00 75.38 100 ARG 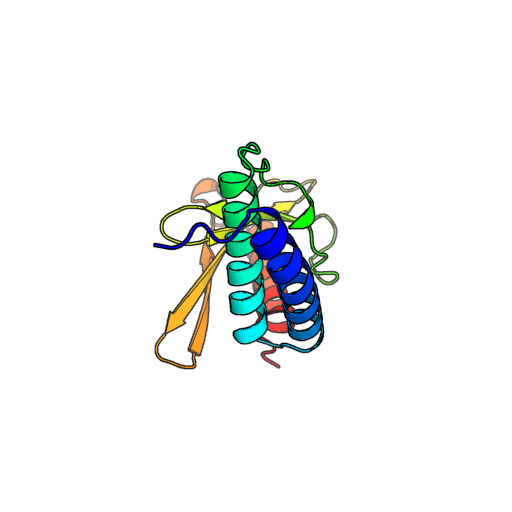A C 1
ATOM 821 O O . ARG A 1 100 ? -4.772 9.531 -5.802 1.00 75.38 100 ARG A O 1
ATOM 828 N N . ALA A 1 101 ? -5.226 11.091 -4.256 1.00 68.00 101 ALA A N 1
ATOM 829 C CA . ALA A 1 101 ? -6.640 11.190 -4.581 1.00 68.00 101 ALA A CA 1
ATOM 830 C C . ALA A 1 101 ? -6.848 12.261 -5.660 1.00 68.00 101 ALA A C 1
ATOM 832 O O . ALA A 1 101 ? -6.478 13.420 -5.467 1.00 68.00 101 ALA A O 1
ATOM 833 N N . GLU A 1 102 ? -7.465 11.884 -6.775 1.00 64.75 102 GLU A N 1
ATOM 834 C CA . GLU A 1 102 ? -7.992 12.825 -7.757 1.00 64.75 102 GLU A CA 1
ATOM 835 C C . GLU A 1 102 ? -9.516 12.831 -7.640 1.00 64.75 102 GLU A C 1
ATOM 837 O O . GLU A 1 102 ? -10.188 11.861 -7.972 1.00 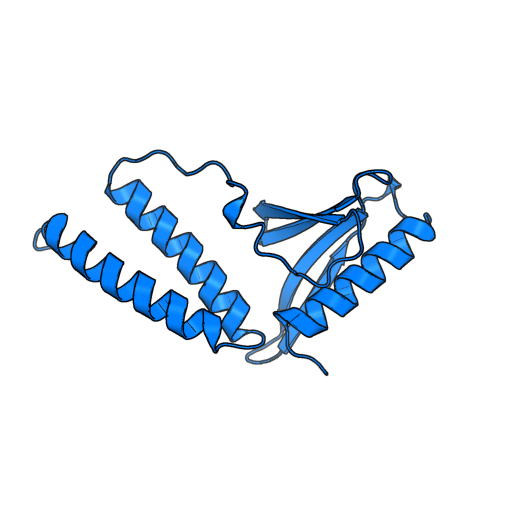64.75 102 GLU A O 1
ATOM 842 N N . GLY A 1 103 ? -10.103 13.911 -7.128 1.00 53.81 103 GLY A N 1
ATOM 843 C CA . GLY A 1 103 ? -11.551 13.972 -6.911 1.00 53.81 103 GLY A CA 1
ATOM 844 C C . GLY A 1 103 ? -12.049 13.023 -5.809 1.00 53.81 103 GLY A C 1
ATOM 845 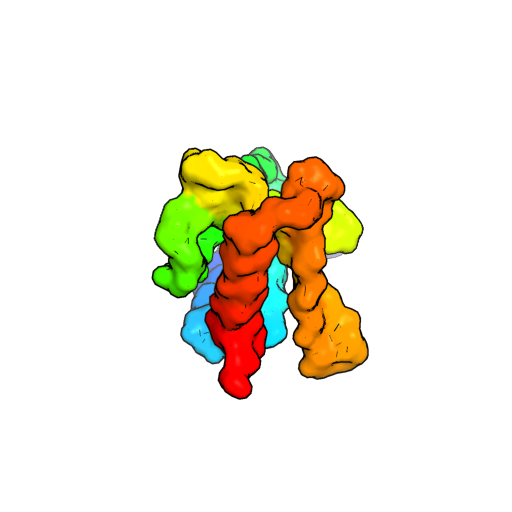O O . GLY A 1 103 ? -11.299 12.610 -4.931 1.00 53.81 103 GLY A O 1
ATOM 846 N N . LEU A 1 104 ? -13.352 12.724 -5.821 1.00 44.97 104 LEU A N 1
ATOM 847 C CA . LEU A 1 104 ? -14.013 11.989 -4.731 1.00 44.97 104 LEU A CA 1
ATOM 848 C C . LEU A 1 104 ? -13.765 10.475 -4.762 1.00 44.97 104 LEU A C 1
ATOM 850 O O . LEU A 1 104 ? -13.768 9.856 -3.706 1.00 44.97 104 LEU A O 1
ATOM 854 N N . ASN A 1 105 ? -13.550 9.890 -5.947 1.00 53.81 105 ASN A N 1
ATOM 855 C CA . ASN A 1 105 ? -13.584 8.434 -6.138 1.00 53.81 105 ASN A CA 1
ATOM 856 C C . ASN A 1 105 ? -12.415 7.867 -6.965 1.00 53.81 105 ASN A C 1
ATOM 858 O O . ASN A 1 105 ? -12.427 6.674 -7.264 1.00 53.81 105 ASN A O 1
ATOM 862 N N . SER A 1 106 ? -11.429 8.676 -7.360 1.00 61.22 106 SER A N 1
ATOM 863 C CA . SER A 1 106 ? -10.257 8.185 -8.100 1.00 61.22 106 SER A CA 1
ATOM 864 C C . SER A 1 106 ? -9.013 8.251 -7.231 1.00 61.22 106 SER A C 1
ATOM 866 O O . SER A 1 106 ? -8.661 9.303 -6.700 1.00 61.22 106 SER A O 1
ATOM 868 N N . LEU A 1 107 ? -8.350 7.105 -7.094 1.00 67.12 107 LEU A N 1
ATOM 869 C CA . LEU A 1 107 ? -7.014 7.008 -6.529 1.00 67.12 107 LEU A CA 1
ATOM 870 C C . LEU A 1 107 ? -6.032 6.677 -7.644 1.00 67.12 107 LEU A C 1
ATOM 872 O O . LEU A 1 107 ? -6.272 5.762 -8.430 1.00 67.12 107 LEU A O 1
ATOM 876 N N . HIS A 1 108 ? -4.919 7.395 -7.661 1.00 76.12 108 HIS A N 1
ATOM 877 C CA . HIS A 1 108 ? -3.798 7.155 -8.552 1.00 76.12 108 HIS A CA 1
ATOM 878 C C . HIS A 1 108 ? -2.562 6.795 -7.738 1.00 76.12 108 HIS A C 1
ATOM 880 O O . HIS A 1 108 ? -2.265 7.425 -6.720 1.00 76.12 108 HIS A O 1
ATOM 886 N N . VAL A 1 109 ? -1.847 5.766 -8.187 1.00 84.69 109 VAL A N 1
ATOM 887 C CA . VAL A 1 109 ? -0.527 5.428 -7.659 1.00 84.69 109 VAL A CA 1
ATOM 888 C C . VAL A 1 109 ? 0.499 6.231 -8.439 1.00 84.69 109 VAL A C 1
ATOM 890 O O . VAL A 1 109 ? 0.622 6.081 -9.653 1.00 84.69 109 VAL A O 1
ATOM 893 N N . GLU A 1 110 ? 1.249 7.073 -7.742 1.00 89.12 110 GLU A N 1
ATOM 894 C CA . GLU A 1 110 ? 2.398 7.761 -8.316 1.00 89.12 110 GLU A CA 1
ATOM 895 C C . GLU A 1 110 ? 3.674 7.044 -7.880 1.00 89.12 110 GLU A C 1
ATOM 897 O O . GLU A 1 110 ? 3.879 6.762 -6.696 1.00 89.12 110 GLU A O 1
ATOM 902 N N . ALA A 1 111 ? 4.513 6.714 -8.862 1.00 92.50 111 ALA A N 1
ATOM 903 C CA . ALA A 1 111 ? 5.753 5.986 -8.664 1.00 92.50 111 ALA A CA 1
ATOM 904 C C . ALA A 1 111 ? 6.962 6.875 -8.922 1.00 92.50 111 ALA A C 1
ATOM 906 O O . ALA A 1 111 ? 7.062 7.530 -9.959 1.00 92.50 111 ALA A O 1
ATOM 907 N N . GLU A 1 112 ? 7.918 6.8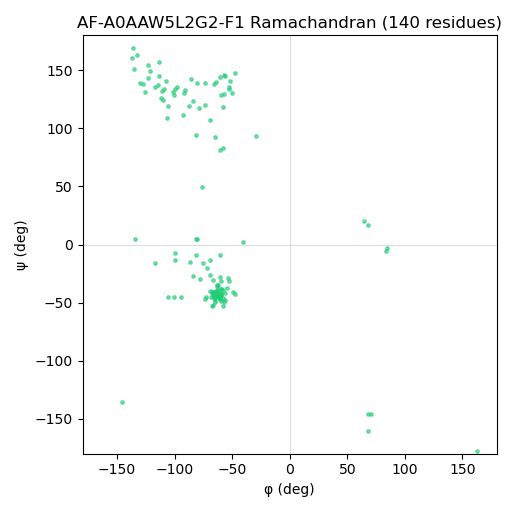39 -8.002 1.00 93.19 112 GLU A N 1
ATOM 908 C CA . GLU A 1 112 ? 9.122 7.649 -8.066 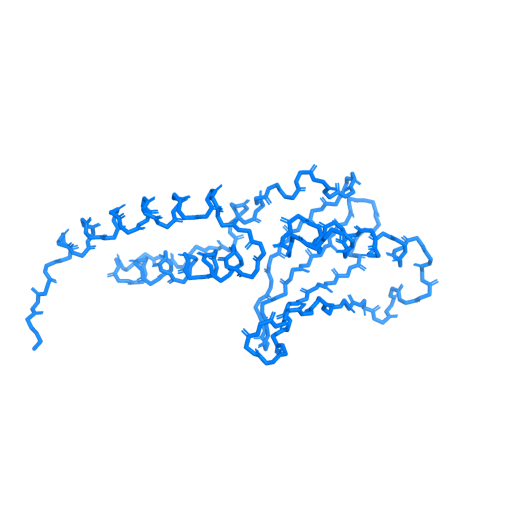1.00 93.19 112 GLU A CA 1
ATOM 909 C C . GLU A 1 112 ? 10.377 6.790 -7.915 1.00 93.19 112 GLU A C 1
ATOM 911 O O . GLU A 1 112 ? 10.470 5.900 -7.064 1.00 93.19 112 GLU A O 1
ATOM 916 N N . MET A 1 113 ? 11.383 7.106 -8.729 1.00 92.75 113 MET A N 1
ATOM 917 C CA . MET A 1 113 ? 12.730 6.550 -8.626 1.00 92.75 113 MET A CA 1
ATOM 918 C C . MET A 1 113 ? 13.713 7.647 -8.245 1.00 92.75 113 MET A C 1
ATOM 920 O O . MET A 1 113 ? 13.602 8.782 -8.714 1.00 92.75 113 MET A O 1
ATOM 924 N N . ALA A 1 114 ? 14.716 7.289 -7.444 1.00 88.31 114 ALA A N 1
ATOM 925 C CA . ALA A 1 114 ? 15.848 8.170 -7.211 1.00 88.31 114 ALA A CA 1
ATOM 926 C C . ALA A 1 114 ? 16.567 8.450 -8.541 1.00 88.31 114 ALA A C 1
ATOM 928 O O . ALA A 1 114 ? 16.683 7.559 -9.382 1.00 88.31 114 ALA A O 1
ATOM 929 N N . GLU A 1 115 ? 17.091 9.664 -8.731 1.00 87.12 115 GLU A N 1
ATOM 930 C CA . GLU A 1 115 ? 17.766 10.046 -9.986 1.00 87.12 115 GLU A CA 1
ATOM 931 C C . GLU A 1 115 ? 18.903 9.087 -10.364 1.00 87.12 115 GLU A C 1
ATOM 933 O O . GLU A 1 115 ? 19.058 8.741 -11.531 1.00 87.12 115 GLU A O 1
ATOM 938 N N . GLY A 1 116 ? 19.657 8.596 -9.374 1.00 86.12 116 GLY A N 1
ATOM 939 C CA . GLY A 1 116 ? 20.738 7.628 -9.591 1.00 86.12 116 GLY A CA 1
ATOM 940 C C . GLY A 1 116 ? 20.275 6.230 -10.019 1.00 86.12 116 GLY A C 1
ATOM 941 O O . GLY A 1 116 ? 21.097 5.438 -10.472 1.00 86.12 116 GLY A O 1
ATOM 942 N N . ASP A 1 117 ? 18.982 5.927 -9.891 1.00 88.00 117 ASP A N 1
ATOM 943 C CA . ASP A 1 117 ? 18.389 4.646 -10.276 1.00 88.00 117 ASP A CA 1
ATOM 944 C C . ASP A 1 117 ? 17.693 4.702 -11.650 1.00 88.00 117 ASP A C 1
ATOM 946 O O . ASP A 1 117 ? 17.392 3.650 -12.221 1.00 88.00 117 ASP A O 1
ATOM 950 N N . LYS A 1 118 ? 17.454 5.898 -12.210 1.00 87.00 118 LYS A N 1
ATOM 951 C CA . LYS A 1 118 ? 16.829 6.062 -13.533 1.00 87.00 118 LYS A CA 1
ATOM 952 C C . LYS A 1 118 ? 17.735 5.520 -14.641 1.00 87.00 118 LYS A C 1
ATOM 954 O O . LYS A 1 118 ? 18.947 5.719 -14.630 1.00 87.00 118 LYS A O 1
ATOM 959 N N . GLY A 1 119 ? 17.148 4.827 -15.614 1.00 86.44 119 GLY A N 1
ATOM 960 C CA . GLY A 1 119 ? 17.874 4.121 -16.671 1.00 86.44 119 GLY A CA 1
ATOM 961 C C . GLY A 1 119 ? 18.355 2.724 -16.266 1.00 86.44 119 GLY A C 1
ATOM 962 O O . GLY A 1 119 ? 18.861 1.979 -17.110 1.00 86.44 119 GLY A O 1
ATOM 963 N N . ASN A 1 120 ? 18.181 2.315 -15.001 1.00 92.44 120 ASN A N 1
ATOM 964 C CA . ASN A 1 120 ? 18.393 0.931 -14.594 1.00 92.44 120 ASN A CA 1
ATOM 965 C C . ASN A 1 120 ? 17.157 0.087 -14.933 1.00 92.44 120 ASN A C 1
ATOM 967 O O . ASN A 1 120 ? 16.239 -0.062 -14.126 1.00 92.44 120 ASN A O 1
ATOM 971 N N . LEU A 1 121 ? 17.187 -0.547 -16.107 1.00 92.88 121 LEU A N 1
ATOM 972 C CA . LEU A 1 121 ? 16.091 -1.373 -16.628 1.00 92.88 121 LEU A CA 1
ATOM 973 C C . LEU A 1 121 ? 15.613 -2.477 -15.667 1.00 92.88 121 LEU A C 1
ATOM 975 O O . LEU A 1 121 ? 14.455 -2.890 -15.729 1.00 92.88 121 LEU A O 1
ATOM 979 N N . VAL A 1 122 ? 16.488 -3.000 -14.800 1.00 93.69 122 VAL A N 1
ATOM 980 C CA . VAL A 1 122 ? 16.108 -4.041 -13.831 1.00 93.69 122 VAL A CA 1
ATOM 981 C C . VAL A 1 122 ? 15.269 -3.436 -12.712 1.00 93.69 122 VAL A C 1
ATOM 983 O O . VAL A 1 122 ? 14.216 -3.985 -12.382 1.00 93.69 122 VAL A O 1
ATOM 986 N N . LYS A 1 123 ? 15.708 -2.300 -12.156 1.00 94.25 123 LYS A N 1
ATOM 987 C CA . LYS A 1 123 ? 14.961 -1.584 -11.117 1.00 94.25 123 LYS A CA 1
ATOM 988 C C . LYS A 1 123 ? 13.651 -1.021 -11.659 1.00 94.25 123 LYS A C 1
ATOM 990 O O . LYS A 1 123 ? 12.631 -1.190 -11.007 1.00 94.25 123 LYS A O 1
ATOM 995 N N . GLU A 1 124 ? 13.650 -0.470 -12.870 1.00 93.94 124 GLU A N 1
ATOM 996 C CA . GLU A 1 124 ? 12.441 0.044 -13.529 1.00 93.94 124 GLU A CA 1
ATOM 997 C C . GLU A 1 124 ? 11.380 -1.048 -13.709 1.00 93.94 124 GLU A C 1
ATOM 999 O O . GLU A 1 124 ? 10.234 -0.884 -13.295 1.00 93.94 124 GLU A O 1
ATOM 1004 N N . ARG A 1 125 ? 11.765 -2.218 -14.238 1.00 93.94 125 ARG A N 1
ATOM 1005 C CA . ARG A 1 125 ? 10.844 -3.362 -14.364 1.00 93.94 125 ARG A CA 1
ATOM 1006 C C . ARG A 1 125 ? 10.364 -3.877 -13.013 1.00 93.94 125 ARG A C 1
ATOM 1008 O O . ARG A 1 125 ? 9.242 -4.366 -12.908 1.00 93.94 125 ARG A O 1
ATOM 1015 N N . MET A 1 126 ? 11.219 -3.833 -11.995 1.00 93.56 126 MET A N 1
ATOM 1016 C CA . MET A 1 126 ? 10.836 -4.245 -10.651 1.00 93.56 126 MET A CA 1
ATOM 1017 C C . MET A 1 126 ? 9.831 -3.272 -10.041 1.00 93.56 126 MET A C 1
ATOM 1019 O O . MET A 1 126 ? 8.816 -3.725 -9.523 1.00 93.56 126 MET A O 1
ATOM 1023 N N . LEU A 1 127 ? 10.065 -1.964 -10.164 1.00 93.94 127 LEU A N 1
ATOM 1024 C CA . LEU A 1 127 ? 9.139 -0.936 -9.706 1.00 93.94 127 LEU A CA 1
ATOM 1025 C C . LEU A 1 127 ? 7.796 -1.040 -10.426 1.00 93.94 127 LEU A C 1
ATOM 1027 O O . LEU A 1 127 ? 6.766 -1.014 -9.767 1.00 93.94 127 LEU A O 1
ATOM 1031 N N . GLN A 1 128 ? 7.789 -1.262 -11.742 1.00 92.94 128 GLN A N 1
ATOM 1032 C CA . GLN A 1 128 ? 6.551 -1.477 -12.491 1.00 92.94 128 GLN A CA 1
ATOM 1033 C C . GLN A 1 128 ? 5.745 -2.666 -11.943 1.00 92.94 128 GLN A C 1
ATOM 1035 O O . GLN A 1 128 ? 4.551 -2.540 -11.696 1.00 92.94 128 GLN A O 1
ATOM 1040 N N . ARG A 1 129 ? 6.395 -3.804 -11.667 1.00 90.94 129 ARG A N 1
ATOM 1041 C CA . ARG A 1 129 ? 5.720 -4.962 -11.050 1.00 90.94 129 ARG A CA 1
ATOM 1042 C C . ARG A 1 129 ? 5.196 -4.659 -9.651 1.00 90.94 129 ARG A C 1
ATOM 1044 O O . ARG A 1 129 ? 4.163 -5.195 -9.260 1.00 90.94 129 ARG A O 1
ATOM 1051 N N . ILE A 1 130 ? 5.924 -3.851 -8.884 1.00 90.00 130 ILE A N 1
ATOM 1052 C CA . ILE A 1 130 ? 5.484 -3.399 -7.564 1.00 90.00 130 ILE A CA 1
ATOM 1053 C C . ILE A 1 130 ? 4.235 -2.528 -7.710 1.00 90.00 130 ILE A C 1
ATOM 1055 O O . ILE A 1 130 ? 3.283 -2.775 -6.982 1.00 90.00 130 ILE A O 1
ATOM 1059 N N . VAL A 1 131 ? 4.202 -1.588 -8.663 1.00 89.62 131 VAL A N 1
ATOM 1060 C CA . VAL A 1 131 ? 3.017 -0.764 -8.963 1.00 89.62 131 VAL A CA 1
ATOM 1061 C C . VAL A 1 131 ? 1.827 -1.647 -9.320 1.00 89.62 131 VAL A C 1
ATOM 1063 O O . VAL A 1 131 ? 0.814 -1.567 -8.642 1.00 89.62 131 VAL A O 1
ATOM 1066 N N . GLU A 1 132 ? 1.972 -2.559 -10.284 1.00 87.19 132 GLU A N 1
ATOM 1067 C CA . GLU A 1 132 ? 0.899 -3.483 -10.693 1.00 87.19 132 GLU A CA 1
ATOM 1068 C C . GLU A 1 132 ? 0.373 -4.310 -9.509 1.00 87.19 132 GLU A C 1
ATOM 1070 O O . GLU A 1 132 ? -0.830 -4.508 -9.335 1.00 87.19 132 GLU A O 1
A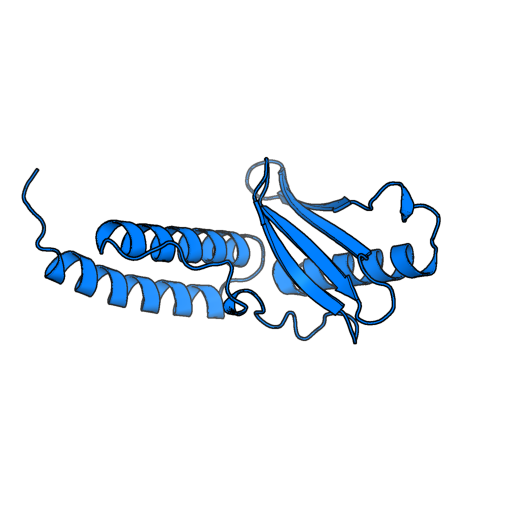TOM 1075 N N . THR A 1 133 ? 1.286 -4.782 -8.658 1.00 84.19 133 THR A N 1
ATOM 1076 C CA . THR A 1 133 ? 0.946 -5.532 -7.445 1.00 84.19 133 THR A CA 1
ATOM 1077 C C . THR A 1 133 ? 0.197 -4.660 -6.442 1.00 84.19 133 THR A C 1
ATOM 1079 O O . THR A 1 133 ? -0.789 -5.097 -5.854 1.00 84.19 133 THR A O 1
ATOM 1082 N N . PHE A 1 134 ? 0.659 -3.428 -6.247 1.00 79.31 134 PHE A N 1
ATOM 1083 C CA . PHE A 1 134 ? 0.063 -2.464 -5.336 1.00 79.31 134 PHE A CA 1
ATOM 1084 C C . PHE A 1 134 ? -1.341 -2.075 -5.816 1.00 79.31 134 PHE A C 1
ATOM 1086 O O . PHE A 1 134 ? -2.296 -2.157 -5.053 1.00 79.31 134 PHE A O 1
ATOM 1093 N N . GLU A 1 135 ? -1.515 -1.742 -7.091 1.00 78.31 135 GLU A N 1
ATOM 1094 C CA . GLU A 1 135 ? -2.818 -1.419 -7.679 1.00 78.31 135 GLU A CA 1
ATOM 1095 C C . GLU A 1 135 ? -3.804 -2.588 -7.562 1.00 78.31 135 GLU A C 1
ATOM 1097 O O . GLU A 1 135 ? -4.952 -2.403 -7.150 1.00 78.31 135 GLU A O 1
ATOM 1102 N N . LYS A 1 136 ? -3.351 -3.813 -7.830 1.00 75.69 136 LYS A N 1
ATOM 1103 C CA . LYS A 1 136 ? -4.195 -5.003 -7.721 1.00 75.69 136 LYS A CA 1
ATOM 1104 C C . LYS A 1 136 ? -4.605 -5.309 -6.280 1.00 75.69 136 LYS A C 1
ATOM 1106 O O . LYS A 1 136 ? -5.788 -5.490 -5.996 1.00 75.69 136 LYS A O 1
ATOM 1111 N N . ASP A 1 137 ? -3.640 -5.384 -5.366 1.00 68.56 137 ASP A N 1
ATOM 1112 C CA . ASP A 1 137 ? -3.878 -5.879 -4.006 1.00 68.56 137 ASP A CA 1
ATOM 1113 C C . ASP A 1 137 ? -4.418 -4.805 -3.060 1.00 68.56 137 ASP A C 1
ATOM 1115 O O . ASP A 1 137 ? -5.100 -5.119 -2.080 1.00 68.56 137 ASP A O 1
ATOM 1119 N N . ILE A 1 138 ? -4.095 -3.540 -3.329 1.00 62.62 138 ILE A N 1
ATOM 1120 C CA . ILE A 1 138 ? -4.469 -2.414 -2.477 1.00 62.62 138 ILE A CA 1
ATOM 1121 C C . ILE A 1 138 ? -5.602 -1.608 -3.101 1.00 62.62 138 ILE A C 1
ATOM 1123 O O . ILE 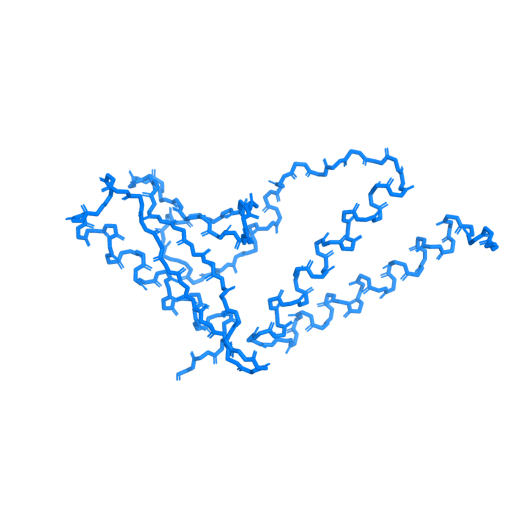A 1 138 ? -6.554 -1.308 -2.383 1.00 62.62 138 ILE A O 1
ATOM 1127 N N . LEU A 1 139 ? -5.554 -1.293 -4.402 1.00 61.97 139 LEU A N 1
ATOM 1128 C CA . LEU A 1 139 ? -6.625 -0.528 -5.057 1.00 61.97 139 LEU A CA 1
ATOM 1129 C C . LEU A 1 139 ? -7.778 -1.403 -5.579 1.00 61.97 139 LEU A C 1
ATOM 1131 O O . LEU A 1 139 ? -8.861 -0.877 -5.826 1.00 61.97 139 LEU A O 1
ATOM 1135 N N . GLY A 1 140 ? -7.598 -2.725 -5.679 1.00 56.31 140 GLY A N 1
ATOM 1136 C CA . GLY A 1 140 ? -8.632 -3.640 -6.177 1.00 56.31 140 GLY A CA 1
ATOM 1137 C C . GLY A 1 140 ? -8.940 -3.458 -7.667 1.00 56.31 140 GLY A C 1
ATOM 1138 O O . GLY A 1 140 ? -9.988 -3.904 -8.136 1.00 56.31 140 GLY A O 1
ATOM 1139 N N . VAL A 1 141 ? -8.053 -2.789 -8.407 1.00 54.78 141 VAL A N 1
ATOM 1140 C CA . VAL A 1 141 ? -8.193 -2.578 -9.850 1.00 54.78 141 VAL A CA 1
ATOM 1141 C C . VAL A 1 141 ? -7.885 -3.908 -10.546 1.00 54.78 141 VAL A C 1
ATOM 1143 O O . VAL A 1 141 ? -6.821 -4.491 -10.333 1.00 54.78 141 VAL A O 1
ATOM 1146 N N . SER A 1 142 ? -8.864 -4.426 -11.297 1.00 46.72 142 SER A N 1
ATOM 1147 C CA . SER A 1 142 ? -8.803 -5.700 -12.038 1.00 46.72 142 SER A CA 1
ATOM 1148 C C . SER A 1 142 ? -8.616 -5.463 -13.527 1.00 46.72 142 SER A C 1
ATOM 1150 O O . SER A 1 142 ? -9.331 -4.578 -14.049 1.00 46.72 142 SER A O 1
#

Nearest PDB structures (foldseek):
  3efa-assembly1_A-2  TM=5.268E-01  e=8.840E-01  Lactiplantibacillus plantarum WCFS1
  6k0b-assembly1_G  TM=2.995E-01  e=2.718E-01  Methanocaldococcus jannaschii DSM 2661
  2zae-assembly2_D  TM=3.607E-01  e=8.840E-01  Pyrococcus horikoshii
  3tt2-assembly1_A  TM=3.057E-01  e=6.583E-01  Sphaerobacter thermophilus DSM 20745

Secondary structure (DSSP, 8-state):
-----HHHHHHHHHHHHHHHHHHHHH--THHHHHHHHHHHHHHHHHHHHTTPPPPP--GGG----TTSPTTEEEEEEESSSEEEEEEETTTEEEEEEEEEEETTTEEEEEEE--GGGTT-HHHHHHHHHHHHHHIIIII---

Mean predicted aligned error: 12.25 Å

Sequence (142 aa):
LDMVEIEEIQSVYEKLETTMLFYQSHATGPDRLLSQELYIRLQETMRRMMGKEAQKPDERVSRKLSSLPKGVTVHTEDGEHTYYVFQHEILGHIGRLFVRAEGLNSLHVEAEMAEGDKGNLVKERMLQRIVETFEKDILGVS

Radius of gyration: 17.69 Å; Cα contacts (8 Å, |Δi|>4): 148; chains: 1; bounding box: 36×31×49 Å

Solvent-accessible surface area (backbone atoms only — not comparable to full-atom values): 8378 Å² total; per-residue (Å²): 131,81,80,75,50,71,67,58,54,50,57,52,45,57,53,48,53,53,50,49,54,56,47,50,76,72,42,61,14,69,59,28,53,52,52,49,54,52,46,54,53,48,56,52,51,52,32,55,75,68,72,41,77,79,74,68,96,56,73,73,74,53,61,73,65,84,72,54,60,89,62,54,48,59,47,78,47,85,68,103,52,66,30,44,37,34,33,28,82,84,79,38,75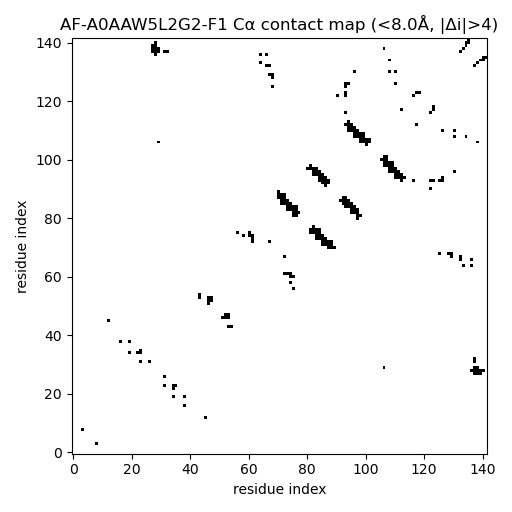,44,31,36,33,34,76,46,73,55,77,95,86,41,77,43,82,47,80,46,62,56,79,91,52,62,90,38,67,67,41,52,54,48,44,52,53,45,49,55,43,45,39,37,76,45,48,56,58,126

Organism: Bacillus cereus (NCBI:txid1396)

Foldseek 3Di:
DDPPDLVNVVVVLVVVLVVLVVCLVVDAAPSNVVSVVVNLVSVQVNCVVVVHDRPDQDCPVQPDLVQQPPQKTWGWDDDPFIKIWIAGPPPGTLWIWGWDDDPDPDIDIDIGDDPVCPPVPVSVVNSVSVRVSCCCGHRVDD